Protein AF-A0A970AUJ1-F1 (afdb_monomer)

Structure (mmCIF, N/CA/C/O backbone):
data_AF-A0A970AUJ1-F1
#
_entry.id   AF-A0A970AUJ1-F1
#
loop_
_atom_site.group_PDB
_atom_site.id
_atom_site.type_symbol
_atom_site.label_atom_id
_atom_site.label_alt_id
_atom_site.label_comp_id
_atom_site.label_asym_id
_atom_site.label_entity_id
_atom_site.label_seq_id
_atom_site.pdbx_PDB_ins_code
_atom_site.Cartn_x
_atom_site.Cartn_y
_atom_site.Cartn_z
_atom_site.occupancy
_atom_site.B_iso_or_equiv
_atom_site.auth_seq_id
_atom_site.auth_comp_id
_atom_site.auth_asym_id
_atom_site.auth_atom_id
_atom_site.pdbx_PDB_model_num
ATOM 1 N N . MET A 1 1 ? 14.871 -10.169 14.030 1.00 32.19 1 MET A N 1
ATOM 2 C CA . MET A 1 1 ? 13.824 -9.374 14.707 1.00 32.19 1 MET A CA 1
ATOM 3 C C . MET A 1 1 ? 14.116 -7.904 14.453 1.00 32.19 1 MET A C 1
ATOM 5 O O . MET A 1 1 ? 15.156 -7.434 14.895 1.00 32.19 1 MET A O 1
ATOM 9 N N . LYS A 1 2 ? 13.292 -7.208 13.658 1.00 31.00 2 LYS A N 1
ATOM 10 C CA . LYS A 1 2 ? 13.417 -5.749 13.493 1.00 31.00 2 LYS A CA 1
ATOM 11 C C . LYS A 1 2 ? 12.943 -5.077 14.793 1.00 31.00 2 LYS A C 1
ATOM 13 O O . LYS A 1 2 ? 12.034 -5.615 15.423 1.00 31.00 2 LYS A O 1
ATOM 18 N N . PRO A 1 3 ? 13.568 -3.974 15.229 1.00 31.45 3 PRO A N 1
ATOM 19 C CA . PRO A 1 3 ? 13.229 -3.343 16.497 1.00 31.45 3 PRO A CA 1
ATOM 20 C C . PRO A 1 3 ? 11.775 -2.867 16.465 1.00 31.45 3 PRO A C 1
ATOM 22 O O . PRO A 1 3 ? 11.347 -2.267 15.479 1.00 31.45 3 PRO A O 1
ATOM 25 N N . ASN A 1 4 ? 11.038 -3.140 17.547 1.00 38.81 4 ASN A N 1
ATOM 26 C CA . ASN A 1 4 ? 9.739 -2.536 17.831 1.00 38.81 4 ASN A CA 1
ATOM 27 C C . ASN A 1 4 ? 9.920 -1.014 17.836 1.00 38.81 4 ASN A C 1
ATOM 29 O O . ASN A 1 4 ? 10.291 -0.428 18.853 1.00 38.81 4 ASN A O 1
ATOM 33 N N . GLN A 1 5 ? 9.687 -0.368 16.694 1.00 50.09 5 GLN A N 1
ATOM 34 C CA . GLN A 1 5 ? 9.406 1.056 16.672 1.00 50.09 5 GLN A CA 1
ATOM 35 C C . GLN A 1 5 ? 8.073 1.211 17.390 1.00 50.09 5 GLN A C 1
ATOM 37 O O . GLN A 1 5 ? 7.015 0.975 16.814 1.00 50.09 5 GLN A O 1
ATOM 42 N N . THR A 1 6 ? 8.126 1.536 18.679 1.00 53.75 6 THR A N 1
ATOM 43 C CA . THR A 1 6 ? 6.958 2.003 19.418 1.00 53.75 6 THR A CA 1
ATOM 44 C C . THR A 1 6 ? 6.347 3.134 18.607 1.00 53.75 6 THR A C 1
ATOM 46 O O . THR A 1 6 ? 6.968 4.187 18.450 1.00 53.75 6 THR A O 1
ATOM 49 N N . LEU A 1 7 ? 5.171 2.886 18.028 1.00 62.84 7 LEU A N 1
ATOM 50 C CA . LEU A 1 7 ? 4.409 3.897 17.312 1.00 62.84 7 LEU A CA 1
ATOM 51 C C . LEU A 1 7 ? 4.216 5.079 18.252 1.00 62.84 7 LEU A C 1
ATOM 53 O O . LEU A 1 7 ? 3.501 4.986 19.250 1.00 62.84 7 LEU A O 1
ATOM 57 N N . ASN A 1 8 ? 4.896 6.183 17.957 1.00 68.19 8 ASN A N 1
ATOM 58 C CA . ASN A 1 8 ? 4.792 7.407 18.737 1.00 68.19 8 ASN A CA 1
ATOM 59 C C . ASN A 1 8 ? 3.478 8.101 18.376 1.00 68.19 8 ASN A C 1
ATOM 61 O O . ASN A 1 8 ? 3.450 9.066 17.617 1.00 68.19 8 ASN A O 1
ATOM 65 N N . ILE A 1 9 ? 2.377 7.572 18.905 1.00 72.19 9 ILE A N 1
ATOM 66 C CA . ILE A 1 9 ? 1.041 8.134 18.732 1.00 72.19 9 ILE A CA 1
ATOM 67 C C . ILE A 1 9 ? 0.925 9.360 19.649 1.00 72.19 9 ILE A C 1
ATOM 69 O O . ILE A 1 9 ? 1.069 9.226 20.870 1.00 72.19 9 ILE A O 1
ATOM 73 N N . PRO A 1 10 ? 0.653 10.564 19.112 1.00 78.88 10 PRO A N 1
ATOM 74 C CA . PRO A 1 10 ? 0.449 11.747 19.936 1.00 78.88 10 PRO A CA 1
ATOM 75 C C . PRO A 1 10 ? -0.651 11.531 20.982 1.00 78.88 10 PRO A C 1
ATOM 77 O O . PRO A 1 10 ? -1.703 10.964 20.687 1.00 78.88 10 PRO A O 1
ATOM 80 N N . ARG A 1 11 ? -0.452 12.046 22.205 1.00 79.19 11 ARG A N 1
ATOM 81 C CA . ARG A 1 11 ? -1.403 11.860 23.322 1.00 79.19 11 ARG A CA 1
ATOM 82 C C . ARG A 1 11 ? -2.825 12.314 22.990 1.00 79.19 11 ARG A C 1
ATOM 84 O O . ARG A 1 11 ? -3.782 11.682 23.428 1.00 79.19 11 ARG A O 1
ATOM 91 N N . TRP A 1 12 ? -2.970 13.399 22.227 1.00 85.06 12 TRP A N 1
ATOM 92 C CA . TRP A 1 12 ? -4.282 13.897 21.808 1.00 85.06 12 TRP A CA 1
ATOM 93 C C . TRP A 1 12 ? -4.997 12.896 20.889 1.00 85.06 12 TRP A C 1
ATOM 95 O O . TRP A 1 12 ? -6.194 12.676 21.052 1.00 85.06 12 TRP A O 1
ATOM 105 N N . LEU A 1 13 ? -4.258 12.235 19.993 1.00 79.31 13 LEU A N 1
ATOM 106 C CA . LEU A 1 13 ? -4.792 11.250 19.057 1.00 79.31 13 LEU A CA 1
ATOM 107 C C . LEU A 1 13 ? -5.154 9.954 19.782 1.00 79.31 13 LEU A C 1
ATOM 109 O O . LEU A 1 13 ? -6.234 9.414 19.572 1.00 79.31 13 LEU A O 1
ATOM 113 N N . ALA A 1 14 ? -4.305 9.504 20.709 1.00 80.38 14 ALA A N 1
ATOM 114 C CA . ALA A 1 14 ? -4.623 8.370 21.573 1.00 80.38 14 ALA A CA 1
ATOM 115 C C . ALA A 1 14 ? -5.903 8.624 22.391 1.00 80.38 14 ALA A C 1
ATOM 117 O O . ALA A 1 14 ? -6.769 7.756 22.475 1.00 80.38 14 ALA A O 1
ATOM 118 N N . LYS A 1 15 ? -6.064 9.835 22.948 1.00 82.88 15 LYS A N 1
ATOM 119 C CA . LYS A 1 15 ? -7.271 10.230 23.693 1.00 82.88 15 LYS A CA 1
ATOM 120 C C . LYS A 1 15 ? -8.512 10.291 22.800 1.00 82.88 15 LYS A C 1
ATOM 122 O O . LYS A 1 15 ? -9.583 9.887 23.243 1.00 82.88 15 LYS A O 1
ATOM 127 N N . PHE A 1 16 ? -8.370 10.775 21.567 1.00 84.44 16 PHE A N 1
ATOM 128 C CA . PHE A 1 16 ? -9.439 10.756 20.571 1.00 84.44 16 PHE A CA 1
ATOM 129 C C . PHE A 1 16 ? -9.877 9.320 20.259 1.00 84.44 16 PHE A C 1
ATOM 131 O O . PHE A 1 16 ? -11.041 8.998 20.459 1.00 84.44 16 PHE A O 1
ATOM 138 N N . ILE A 1 17 ? -8.944 8.432 19.895 1.00 81.06 17 ILE A N 1
ATOM 139 C CA . ILE A 1 17 ? -9.246 7.020 19.606 1.00 81.06 17 ILE A CA 1
ATOM 140 C C . ILE A 1 17 ? -9.946 6.369 20.798 1.00 81.06 17 ILE A C 1
ATOM 142 O O . ILE A 1 17 ? -10.991 5.747 20.629 1.00 81.06 17 ILE A O 1
ATOM 146 N N . LEU A 1 18 ? -9.412 6.546 22.011 1.00 81.12 18 LEU A N 1
ATOM 147 C CA . LEU A 1 18 ? -10.033 6.015 23.223 1.00 81.12 18 LEU A CA 1
ATOM 148 C C . LEU A 1 18 ? -11.457 6.535 23.416 1.00 81.12 18 LEU A C 1
ATOM 150 O O . LEU A 1 18 ? -12.304 5.760 23.834 1.00 81.12 18 LEU A O 1
ATOM 154 N N . ASN A 1 19 ? -11.732 7.809 23.118 1.00 83.62 19 ASN A N 1
ATOM 155 C CA . ASN A 1 19 ? -13.070 8.392 23.217 1.00 83.62 19 ASN A CA 1
ATOM 156 C C . ASN A 1 19 ? -14.048 7.827 22.181 1.00 83.62 19 ASN A C 1
ATOM 158 O O . ASN A 1 19 ? -15.162 7.471 22.559 1.00 83.62 19 ASN A O 1
ATOM 162 N N . GLU A 1 20 ? -13.628 7.700 20.924 1.00 82.25 20 GLU A N 1
ATOM 163 C CA . GLU A 1 20 ? -14.476 7.196 19.835 1.00 82.25 20 GLU A CA 1
ATOM 164 C C . GLU A 1 20 ? -14.748 5.690 19.943 1.00 82.25 20 GLU A C 1
ATOM 166 O O . GLU A 1 20 ? -15.740 5.183 19.427 1.00 82.25 20 GLU A O 1
ATOM 171 N N . THR A 1 21 ? -13.876 4.955 20.636 1.00 80.62 21 THR A N 1
ATOM 172 C CA . THR A 1 21 ? -13.931 3.487 20.715 1.00 80.62 21 THR A CA 1
ATOM 173 C C . THR A 1 21 ? -14.338 2.958 22.089 1.00 80.62 21 THR A C 1
ATOM 175 O O . THR A 1 21 ? -14.348 1.744 22.282 1.00 80.62 21 THR A O 1
ATOM 178 N N . LYS A 1 22 ? -14.737 3.831 23.034 1.00 75.62 22 LYS A N 1
ATOM 179 C CA . LYS A 1 22 ? -15.046 3.463 24.436 1.00 75.62 22 LYS A CA 1
ATOM 180 C C . LYS A 1 22 ? -15.970 2.257 24.587 1.00 75.62 22 LYS A C 1
ATOM 182 O O . LYS A 1 22 ? -15.816 1.495 25.533 1.00 75.62 22 LYS A O 1
ATOM 187 N N . SER A 1 23 ? -16.946 2.107 23.697 1.00 76.69 23 SER A N 1
ATOM 188 C CA . SER A 1 23 ? -17.944 1.036 23.753 1.00 76.69 23 SER A CA 1
ATOM 189 C C . SER A 1 23 ? -17.576 -0.203 22.932 1.00 76.69 23 SER A C 1
ATOM 191 O O . SER A 1 23 ? -18.291 -1.199 23.001 1.00 76.69 23 SER A O 1
ATOM 193 N N . GLN A 1 24 ? -16.494 -0.165 22.144 1.00 79.06 24 GLN A N 1
ATOM 194 C CA . GLN A 1 24 ? -16.146 -1.208 21.175 1.00 79.06 24 GLN A CA 1
ATOM 195 C C . GLN A 1 24 ? -14.622 -1.440 21.128 1.00 79.06 24 GLN A C 1
ATOM 197 O O . GLN A 1 24 ? -13.929 -0.842 20.301 1.00 79.06 24 GLN A O 1
ATOM 202 N N . PRO A 1 25 ? -14.085 -2.353 21.962 1.00 73.94 25 PRO A N 1
ATOM 203 C CA . PRO A 1 25 ? -12.650 -2.661 22.021 1.00 73.94 25 PRO A CA 1
ATOM 204 C C . PRO A 1 25 ? -12.048 -3.085 20.672 1.00 73.94 25 PRO A C 1
ATOM 206 O O . PRO A 1 25 ? -10.906 -2.749 20.361 1.00 73.94 25 PRO A O 1
ATOM 209 N N . ASN A 1 26 ? -12.835 -3.763 19.830 1.00 77.19 26 ASN A N 1
ATOM 210 C CA . ASN A 1 26 ? -12.420 -4.153 18.480 1.00 77.19 26 ASN A CA 1
ATOM 211 C C . ASN A 1 26 ? -12.143 -2.933 17.585 1.00 77.19 26 ASN A C 1
ATOM 213 O O . ASN A 1 26 ? -11.208 -2.952 16.787 1.00 77.19 26 ASN A O 1
ATOM 217 N N . ASN A 1 27 ? -12.888 -1.837 17.756 1.00 78.19 27 ASN A N 1
ATOM 218 C CA . ASN A 1 27 ? -12.662 -0.620 16.976 1.00 78.19 27 ASN A CA 1
ATOM 219 C C . ASN A 1 27 ? -11.342 0.038 17.371 1.00 78.19 27 ASN A C 1
ATOM 221 O O . ASN A 1 27 ? -10.625 0.528 16.504 1.00 78.19 27 ASN A O 1
ATOM 225 N N . GLN A 1 28 ? -10.978 -0.001 18.657 1.00 78.00 28 GLN A N 1
ATOM 226 C CA . GLN A 1 28 ? -9.687 0.507 19.120 1.00 78.00 28 GLN A CA 1
ATOM 227 C C . GLN A 1 28 ? -8.527 -0.220 18.430 1.00 78.00 28 GLN A C 1
ATOM 229 O O . GLN A 1 28 ? -7.586 0.425 17.969 1.00 78.00 28 GLN A O 1
ATOM 234 N N . GLN A 1 29 ? -8.610 -1.549 18.318 1.00 78.38 29 GLN A N 1
ATOM 235 C CA . GLN A 1 29 ? -7.594 -2.350 17.632 1.00 78.38 29 GLN A CA 1
ATOM 236 C C . GLN A 1 29 ? -7.484 -1.982 16.150 1.00 78.38 29 GLN A C 1
ATOM 238 O O . GLN A 1 29 ? -6.375 -1.812 15.652 1.00 78.38 29 GLN A O 1
ATOM 243 N N . ILE A 1 30 ? -8.613 -1.783 15.462 1.00 76.81 30 ILE A N 1
ATOM 244 C CA . ILE A 1 30 ? -8.628 -1.362 14.052 1.00 76.81 30 ILE A CA 1
ATOM 245 C C . ILE A 1 30 ? -7.994 0.026 13.886 1.00 76.81 30 ILE A C 1
ATOM 247 O O . ILE A 1 30 ? -7.147 0.210 13.014 1.00 76.81 30 ILE A O 1
ATOM 251 N N . PHE A 1 31 ? -8.349 0.996 14.736 1.00 78.94 31 PHE A N 1
ATOM 252 C CA . PHE A 1 31 ? -7.772 2.343 14.681 1.00 78.94 31 PHE A CA 1
ATOM 253 C C . PHE A 1 31 ? -6.259 2.337 14.896 1.00 78.94 31 PHE A C 1
ATOM 255 O O . PHE A 1 31 ? -5.535 3.020 14.175 1.00 78.94 31 PHE A O 1
ATOM 262 N N . LEU A 1 32 ? -5.772 1.560 15.863 1.00 79.38 32 LEU A N 1
ATOM 263 C CA . LEU A 1 32 ? -4.336 1.431 16.104 1.00 79.38 32 LEU A CA 1
ATOM 264 C C . LEU A 1 32 ? -3.635 0.726 14.937 1.00 79.38 32 LEU A C 1
ATOM 266 O O . LEU A 1 32 ? -2.595 1.204 14.494 1.00 79.38 32 LEU A O 1
ATOM 270 N N . ALA A 1 33 ? -4.240 -0.328 14.382 1.00 80.19 33 ALA A N 1
ATOM 271 C CA . ALA A 1 33 ? -3.709 -1.041 13.222 1.00 80.19 33 ALA A CA 1
ATOM 272 C C . ALA A 1 33 ? -3.594 -0.145 11.975 1.00 80.19 33 ALA A C 1
ATOM 274 O O . ALA A 1 33 ? -2.652 -0.295 11.201 1.00 80.19 33 ALA A O 1
ATOM 275 N N . ILE A 1 34 ? -4.517 0.810 11.786 1.00 79.88 34 ILE A N 1
ATOM 276 C CA . ILE A 1 34 ? -4.456 1.806 10.700 1.00 79.88 34 ILE A CA 1
ATOM 277 C C . ILE A 1 34 ? -3.214 2.701 10.820 1.00 79.88 34 ILE A C 1
ATOM 279 O O . ILE A 1 34 ? -2.635 3.091 9.806 1.00 79.88 34 ILE A O 1
ATOM 283 N N . LEU A 1 35 ? -2.795 3.028 12.044 1.00 81.62 35 LEU A N 1
ATOM 284 C CA . LEU A 1 35 ? -1.659 3.917 12.278 1.00 81.62 35 LEU A CA 1
ATOM 285 C C . LEU A 1 35 ? -0.305 3.244 12.043 1.00 81.62 35 LEU A C 1
ATOM 287 O O . LEU A 1 35 ? 0.698 3.951 11.995 1.00 81.62 35 LEU A O 1
ATOM 291 N N . GLU A 1 36 ? -0.255 1.920 11.881 1.00 87.38 36 GLU A N 1
ATOM 292 C CA . GLU A 1 36 ? 0.982 1.193 11.604 1.00 87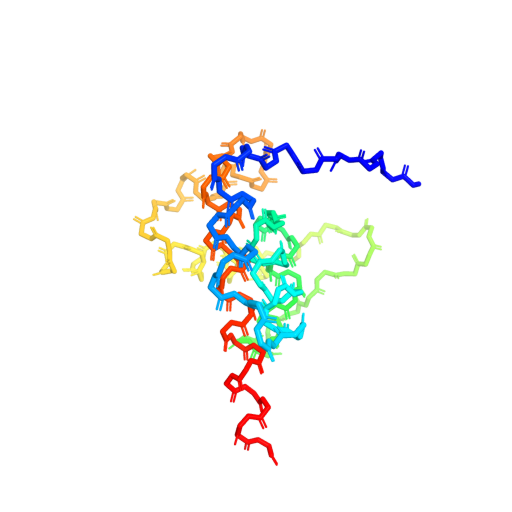.38 36 GLU A CA 1
ATOM 293 C C . GLU A 1 36 ? 1.354 1.315 10.122 1.00 87.38 36 GLU A C 1
ATOM 295 O O . GLU A 1 36 ? 0.739 0.645 9.287 1.00 87.38 36 GLU A O 1
ATOM 300 N N . PRO A 1 37 ? 2.360 2.119 9.733 1.00 89.62 37 PRO A N 1
ATOM 301 C CA . PRO A 1 37 ? 2.656 2.326 8.324 1.00 89.62 37 PRO A CA 1
ATOM 302 C C . PRO A 1 37 ? 3.073 1.014 7.662 1.00 89.62 37 PRO A C 1
ATOM 304 O O . PRO A 1 37 ? 3.816 0.224 8.240 1.00 89.62 37 PRO A O 1
ATOM 307 N N . MET A 1 38 ? 2.619 0.802 6.4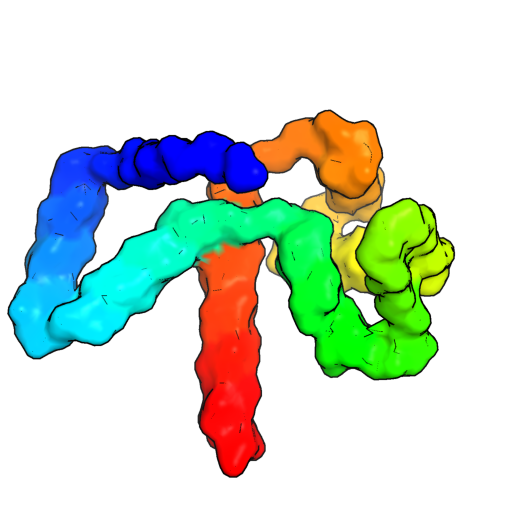33 1.00 93.69 38 MET A N 1
ATOM 308 C CA . MET A 1 38 ? 3.047 -0.312 5.592 1.00 93.69 38 MET A CA 1
ATOM 309 C C . MET A 1 38 ? 3.971 0.216 4.496 1.00 93.69 38 MET A C 1
ATOM 311 O O . MET A 1 38 ? 3.663 1.228 3.865 1.00 93.69 38 MET A O 1
ATOM 315 N N . SER A 1 39 ? 5.109 -0.436 4.263 1.00 94.00 39 SER A N 1
ATOM 316 C CA . SER A 1 39 ? 5.989 -0.035 3.160 1.00 94.00 39 SER A CA 1
ATOM 317 C C . SER A 1 39 ? 5.379 -0.374 1.789 1.00 94.00 39 SER A C 1
ATOM 319 O O . SER A 1 39 ? 4.594 -1.322 1.683 1.00 94.00 39 SER A O 1
ATOM 321 N N . PRO A 1 40 ? 5.757 0.345 0.714 1.00 95.25 40 PRO A N 1
ATOM 322 C CA . PRO A 1 40 ? 5.367 -0.001 -0.654 1.00 95.25 40 PRO A CA 1
ATOM 323 C C . PRO A 1 40 ? 5.675 -1.455 -1.026 1.00 95.25 40 PRO A C 1
ATOM 325 O O . PRO A 1 40 ? 4.845 -2.119 -1.645 1.00 95.25 40 PRO A O 1
ATOM 328 N N . GLU A 1 41 ? 6.836 -1.969 -0.609 1.00 92.75 41 GLU A N 1
ATOM 329 C CA . GLU A 1 41 ? 7.259 -3.346 -0.882 1.00 92.75 41 GLU A CA 1
ATOM 330 C C . GLU A 1 41 ? 6.365 -4.371 -0.170 1.00 92.75 41 GLU A C 1
ATOM 332 O O . GLU A 1 41 ? 5.886 -5.315 -0.801 1.00 92.75 41 GLU A O 1
ATOM 337 N N . GLU A 1 42 ? 6.097 -4.173 1.125 1.00 93.25 42 GLU A N 1
ATOM 338 C CA . GLU A 1 42 ? 5.208 -5.046 1.903 1.00 93.25 42 GLU A CA 1
ATOM 339 C C . GLU A 1 42 ? 3.792 -5.050 1.329 1.00 93.25 42 GLU A C 1
ATOM 341 O O . GLU A 1 42 ? 3.193 -6.115 1.176 1.00 93.25 42 GLU A O 1
ATOM 346 N N . TRP A 1 43 ? 3.276 -3.874 0.960 1.00 95.94 43 TRP A N 1
ATOM 347 C CA . TRP A 1 43 ? 1.953 -3.754 0.359 1.00 95.94 43 TRP A CA 1
ATOM 348 C C . TRP A 1 43 ? 1.884 -4.504 -0.974 1.00 95.94 43 TRP A C 1
ATOM 350 O O . TRP A 1 43 ? 0.973 -5.308 -1.187 1.00 95.94 43 TRP A O 1
ATOM 360 N N . CYS A 1 44 ? 2.871 -4.298 -1.854 1.00 95.38 44 CYS A N 1
ATOM 361 C CA . CYS A 1 44 ? 2.904 -4.958 -3.157 1.00 95.38 44 CYS A CA 1
ATOM 362 C C . CYS A 1 44 ? 3.002 -6.479 -3.020 1.00 95.38 44 CYS A C 1
ATOM 364 O O . C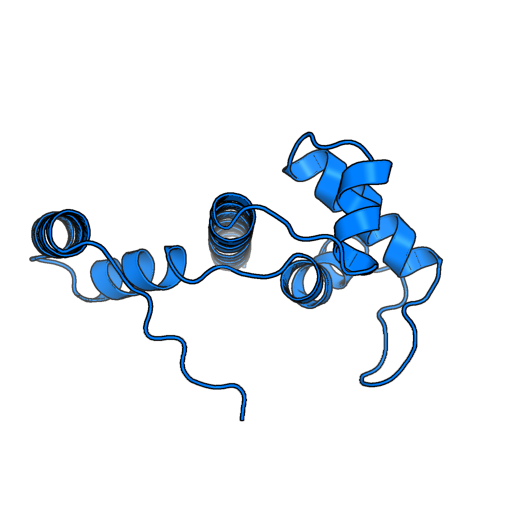YS A 1 44 ? 2.274 -7.187 -3.712 1.00 95.38 44 CYS A O 1
ATOM 366 N N . ARG A 1 45 ? 3.822 -6.979 -2.083 1.00 93.50 45 ARG A N 1
ATOM 367 C CA . ARG A 1 45 ? 3.988 -8.423 -1.835 1.00 93.50 45 ARG A CA 1
ATOM 368 C C . ARG A 1 45 ? 2.668 -9.117 -1.508 1.00 93.50 45 ARG A C 1
ATOM 370 O O . ARG A 1 45 ? 2.481 -10.269 -1.884 1.00 93.50 45 ARG A O 1
ATOM 377 N N . ILE A 1 46 ? 1.755 -8.423 -0.833 1.00 94.12 46 ILE A N 1
ATOM 378 C CA . ILE A 1 46 ? 0.439 -8.961 -0.478 1.00 94.12 46 ILE A CA 1
ATOM 379 C C . ILE A 1 46 ? -0.538 -8.850 -1.653 1.00 94.12 46 ILE A C 1
ATOM 381 O O . ILE A 1 46 ? -1.276 -9.792 -1.935 1.00 94.12 46 ILE A O 1
ATOM 385 N N . TRP A 1 47 ? -0.584 -7.692 -2.314 1.00 95.56 47 TRP A N 1
ATOM 386 C CA . TRP A 1 47 ? -1.713 -7.348 -3.179 1.00 95.56 47 TRP A CA 1
ATOM 387 C C . TRP A 1 47 ? -1.464 -7.516 -4.670 1.00 95.56 47 TRP A C 1
ATOM 389 O O . TRP A 1 47 ? -2.419 -7.782 -5.395 1.00 95.56 47 TRP A O 1
ATOM 399 N N . ILE A 1 48 ? -0.225 -7.414 -5.151 1.00 96.06 48 ILE A N 1
ATOM 400 C CA . ILE A 1 48 ? 0.062 -7.591 -6.581 1.00 96.06 48 ILE A CA 1
ATOM 401 C C . ILE A 1 48 ? -0.330 -8.986 -7.080 1.00 96.06 48 ILE A C 1
ATOM 403 O O . ILE A 1 48 ? -1.023 -9.027 -8.092 1.00 96.06 48 ILE A O 1
ATOM 407 N N . PRO A 1 49 ? -0.053 -10.096 -6.365 1.00 93.94 49 PRO A N 1
ATOM 408 C CA . PRO A 1 49 ? -0.516 -11.422 -6.791 1.00 93.94 49 PRO A CA 1
ATOM 409 C C . PRO A 1 49 ? -2.046 -11.568 -6.814 1.00 93.94 49 PRO A C 1
ATOM 411 O O . PRO A 1 49 ? -2.583 -12.429 -7.500 1.00 93.94 49 PRO A O 1
ATOM 414 N N . VAL A 1 50 ? -2.766 -10.740 -6.048 1.00 93.38 50 VAL A N 1
ATOM 415 C CA . VAL A 1 50 ? -4.237 -10.750 -5.997 1.00 93.38 50 VAL A CA 1
ATOM 416 C C . VAL A 1 50 ? -4.835 -9.910 -7.128 1.00 93.38 50 VAL A C 1
ATOM 418 O O . VAL A 1 50 ? -5.867 -10.275 -7.682 1.00 93.38 50 VAL A O 1
ATOM 421 N N . ILE A 1 51 ? -4.215 -8.773 -7.451 1.00 93.62 51 ILE A N 1
ATOM 422 C CA . ILE A 1 51 ? -4.690 -7.836 -8.481 1.00 93.62 51 ILE A CA 1
ATOM 423 C C . ILE A 1 51 ? -4.281 -8.308 -9.883 1.00 93.62 51 ILE A 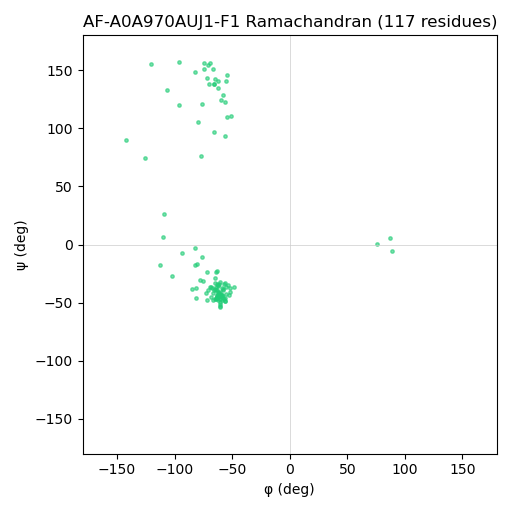C 1
ATOM 425 O O . ILE A 1 51 ? -5.054 -8.159 -10.825 1.00 93.62 51 ILE A O 1
ATOM 429 N N . HIS A 1 52 ? -3.078 -8.871 -10.009 1.00 94.50 52 HIS A N 1
ATOM 430 C CA . HIS A 1 52 ? -2.464 -9.317 -11.259 1.00 94.50 52 HIS A CA 1
ATOM 431 C C . HIS A 1 52 ? -2.049 -10.794 -11.127 1.00 94.50 52 HIS A C 1
ATOM 433 O O . HIS A 1 52 ? -0.863 -11.076 -10.960 1.00 94.50 52 HIS A O 1
ATOM 439 N N . PRO A 1 53 ? -3.002 -1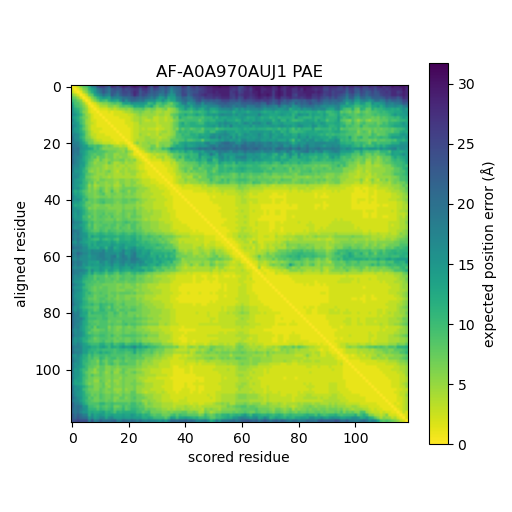1.745 -11.160 1.00 92.19 53 PRO A N 1
ATOM 440 C CA . PRO A 1 53 ? -2.723 -13.161 -10.893 1.00 92.19 53 PRO A CA 1
ATOM 441 C C . PRO A 1 53 ? -1.783 -13.810 -11.919 1.00 92.19 53 PRO A C 1
ATOM 443 O O . PRO A 1 53 ? -1.100 -14.775 -11.591 1.00 92.19 53 PRO A O 1
ATOM 446 N N . ASP A 1 54 ? -1.707 -13.260 -13.133 1.00 92.88 54 ASP A N 1
ATOM 447 C CA . ASP A 1 54 ? -0.833 -13.753 -14.206 1.00 92.88 54 ASP A CA 1
ATOM 448 C C . ASP A 1 54 ? 0.617 -13.244 -14.091 1.00 92.88 54 ASP A C 1
ATOM 450 O O . ASP A 1 54 ? 1.475 -13.591 -14.904 1.00 92.88 54 ASP A O 1
ATOM 454 N N . VAL A 1 55 ? 0.906 -12.383 -13.109 1.00 92.38 55 VAL A N 1
ATOM 455 C CA . VAL A 1 55 ? 2.242 -11.826 -12.886 1.00 92.38 55 VAL A CA 1
ATOM 456 C C . VAL A 1 55 ? 2.969 -12.642 -11.823 1.00 92.38 55 VAL A C 1
ATOM 458 O O . VAL A 1 55 ? 2.544 -12.713 -10.672 1.00 92.38 55 VAL A O 1
ATOM 461 N N . GLU A 1 56 ? 4.111 -13.213 -12.203 1.00 90.88 56 GLU A N 1
ATOM 462 C CA . GLU A 1 56 ? 4.963 -14.004 -11.314 1.00 90.88 56 GLU A CA 1
ATOM 463 C C . GLU A 1 56 ? 5.444 -13.184 -10.106 1.00 90.88 56 GLU A C 1
ATOM 465 O O . GLU A 1 56 ? 6.051 -12.123 -10.259 1.00 90.88 56 GLU A O 1
ATOM 470 N N . ALA A 1 57 ? 5.180 -13.675 -8.895 1.00 88.81 57 ALA A N 1
ATOM 471 C CA . ALA A 1 57 ? 5.605 -13.037 -7.654 1.00 88.81 57 ALA A CA 1
ATOM 472 C C . ALA A 1 57 ? 7.063 -13.393 -7.304 1.00 88.81 57 ALA A C 1
ATOM 474 O O . ALA A 1 57 ? 7.500 -14.508 -7.577 1.00 88.81 57 ALA A O 1
ATOM 475 N N . PRO A 1 58 ? 7.821 -12.491 -6.652 1.00 87.94 58 PRO A N 1
ATOM 476 C CA . PRO A 1 58 ? 9.175 -12.797 -6.206 1.00 87.94 58 PRO A CA 1
ATOM 477 C C . PRO A 1 58 ? 9.200 -13.878 -5.125 1.00 87.94 58 PRO A C 1
ATOM 479 O O . PRO A 1 58 ? 8.447 -13.801 -4.147 1.00 87.94 58 PRO A O 1
ATOM 482 N N . TYR A 1 59 ? 10.154 -14.803 -5.229 1.00 83.88 59 TYR A N 1
ATOM 483 C CA . TYR A 1 59 ? 10.494 -15.701 -4.131 1.00 83.88 59 TYR A CA 1
ATOM 484 C C . TYR A 1 59 ? 11.293 -14.975 -3.034 1.00 83.88 59 TYR A C 1
ATOM 486 O O . TYR A 1 59 ? 12.013 -14.006 -3.308 1.00 83.88 59 TYR A O 1
ATOM 494 N N . PRO A 1 60 ? 11.186 -15.408 -1.763 1.00 81.25 60 PRO A N 1
ATOM 495 C CA . PRO A 1 60 ? 11.964 -14.825 -0.677 1.00 81.25 60 PRO A CA 1
ATOM 496 C C . PRO A 1 60 ? 13.472 -14.891 -0.953 1.00 81.25 60 PRO A C 1
ATOM 498 O O . PRO A 1 60 ? 14.030 -15.968 -1.124 1.00 81.25 60 PRO A O 1
ATOM 501 N N . GLY A 1 61 ? 14.134 -13.733 -0.952 1.00 78.69 61 GLY A N 1
ATOM 502 C CA . GLY A 1 61 ? 15.576 -13.624 -1.203 1.00 78.69 61 GLY A CA 1
ATOM 503 C C . GLY A 1 61 ? 15.962 -13.452 -2.675 1.00 78.69 61 GLY A C 1
ATOM 504 O O . GLY A 1 61 ? 17.130 -13.191 -2.954 1.00 78.69 61 GLY A O 1
ATOM 505 N N . GLU A 1 62 ? 15.006 -13.525 -3.602 1.00 82.06 62 GLU A N 1
ATOM 506 C CA . GLU A 1 62 ? 15.255 -13.316 -5.026 1.00 82.06 62 GLU A CA 1
ATOM 507 C C . GLU A 1 62 ? 14.942 -11.887 -5.476 1.00 82.06 62 GLU A C 1
ATOM 509 O O . GLU A 1 62 ? 14.162 -11.145 -4.869 1.00 82.06 62 GLU A O 1
ATOM 514 N N . ARG A 1 63 ? 15.567 -11.492 -6.590 1.00 81.56 63 ARG A N 1
ATOM 515 C CA . ARG A 1 63 ? 15.255 -10.226 -7.249 1.00 81.56 63 ARG A CA 1
ATOM 516 C C . ARG A 1 63 ? 13.831 -10.284 -7.796 1.00 81.56 63 ARG A C 1
ATOM 518 O O . ARG A 1 63 ? 13.433 -11.269 -8.404 1.00 81.56 63 ARG A O 1
ATOM 525 N N . SER A 1 64 ? 13.088 -9.190 -7.644 1.00 85.19 64 SER A N 1
ATOM 526 C CA . SER A 1 64 ? 11.749 -9.084 -8.222 1.00 85.19 64 SER A CA 1
ATOM 527 C C . SER A 1 64 ? 11.755 -9.267 -9.743 1.00 85.19 64 SER A C 1
ATOM 529 O O . SER A 1 64 ? 12.511 -8.553 -10.414 1.00 85.19 64 SER A O 1
ATOM 531 N N . PRO A 1 65 ? 10.901 -10.155 -10.295 1.00 89.12 65 PRO A N 1
ATOM 532 C CA . PRO A 1 65 ? 10.719 -10.276 -11.736 1.00 89.12 65 PRO A CA 1
ATOM 533 C C . PRO A 1 65 ? 10.355 -8.927 -12.362 1.00 89.12 65 PRO A C 1
ATOM 535 O O . PRO A 1 65 ? 9.634 -8.122 -11.765 1.00 89.12 65 PRO A O 1
ATOM 538 N N . THR A 1 66 ? 10.816 -8.667 -13.588 1.00 87.12 66 THR A N 1
ATOM 539 C CA . THR A 1 66 ? 10.547 -7.388 -14.271 1.00 87.12 66 THR A CA 1
ATOM 540 C C . THR A 1 66 ? 9.046 -7.128 -14.422 1.00 87.12 66 THR A C 1
ATOM 542 O O . THR A 1 66 ? 8.597 -6.000 -14.217 1.00 87.12 66 THR A O 1
ATOM 545 N N . GLY A 1 67 ? 8.260 -8.172 -14.711 1.00 92.69 67 GLY A N 1
ATOM 546 C CA . GLY A 1 67 ? 6.797 -8.084 -14.776 1.00 92.69 67 GLY A CA 1
ATOM 547 C C . GLY A 1 67 ? 6.174 -7.658 -13.444 1.00 92.69 67 GLY A C 1
ATOM 548 O O . GLY A 1 67 ? 5.350 -6.745 -13.415 1.00 92.69 67 GLY A O 1
ATOM 549 N N . TYR A 1 68 ? 6.638 -8.240 -12.337 1.00 95.25 68 TYR A N 1
ATOM 550 C CA . TYR A 1 68 ? 6.189 -7.898 -10.988 1.00 95.25 68 TYR A CA 1
ATOM 551 C C . TYR A 1 68 ? 6.505 -6.457 -10.606 1.00 95.25 68 TYR A C 1
ATOM 553 O O . TYR A 1 68 ? 5.646 -5.747 -10.080 1.00 95.25 68 TYR A O 1
ATOM 561 N N . MET A 1 69 ? 7.730 -6.007 -10.887 1.00 95.19 69 MET A N 1
ATOM 562 C CA . MET A 1 69 ? 8.138 -4.639 -10.578 1.00 95.19 69 MET A CA 1
ATOM 563 C C . MET A 1 69 ? 7.304 -3.630 -11.374 1.00 95.19 69 MET A C 1
ATOM 565 O O . MET A 1 69 ? 6.786 -2.670 -10.807 1.00 95.19 69 MET A O 1
ATOM 569 N N . LYS A 1 70 ? 7.080 -3.891 -12.668 1.00 96.19 70 LYS A N 1
ATOM 570 C CA . LYS A 1 70 ? 6.219 -3.051 -13.507 1.00 96.19 70 LYS A CA 1
ATOM 571 C C . LYS A 1 70 ? 4.783 -3.000 -12.977 1.00 96.19 70 LYS A C 1
ATOM 573 O O . LYS A 1 70 ? 4.228 -1.913 -12.834 1.00 96.19 70 LYS A O 1
ATOM 578 N N . ALA A 1 71 ? 4.198 -4.150 -12.634 1.00 97.25 71 ALA A N 1
ATOM 579 C CA . ALA A 1 71 ? 2.855 -4.220 -12.057 1.00 97.25 71 ALA A CA 1
ATOM 580 C C . ALA A 1 71 ? 2.763 -3.463 -10.721 1.00 97.25 71 ALA A C 1
ATOM 582 O O . ALA A 1 71 ? 1.795 -2.733 -10.491 1.00 97.25 71 ALA A O 1
ATOM 583 N N . SER A 1 72 ? 3.790 -3.580 -9.875 1.00 97.00 72 SER A N 1
ATOM 584 C CA . SER A 1 72 ? 3.908 -2.861 -8.601 1.00 97.00 72 SER A CA 1
ATOM 585 C C . SER A 1 72 ? 3.917 -1.347 -8.810 1.00 97.00 72 SER A C 1
ATOM 587 O O . SER A 1 72 ? 3.080 -0.644 -8.242 1.00 97.00 72 SER A O 1
ATOM 589 N N . ILE A 1 73 ? 4.801 -0.848 -9.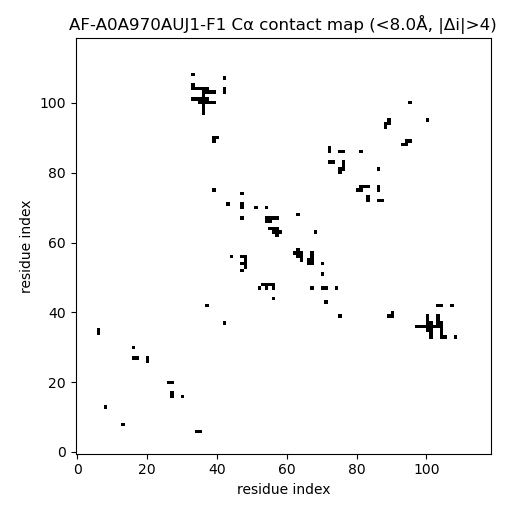682 1.00 97.44 73 ILE A N 1
ATOM 590 C CA . ILE A 1 73 ? 4.935 0.584 -9.979 1.00 97.44 73 ILE A CA 1
ATOM 591 C C . ILE A 1 73 ? 3.627 1.140 -10.547 1.00 97.44 73 ILE A C 1
ATOM 593 O O . ILE A 1 73 ? 3.098 2.114 -10.013 1.00 97.44 73 ILE A O 1
ATOM 597 N N . MET A 1 74 ? 3.055 0.497 -11.571 1.00 97.75 74 MET A N 1
ATOM 598 C CA . MET A 1 74 ? 1.812 0.960 -12.199 1.00 97.75 74 MET A CA 1
ATOM 599 C C . MET A 1 74 ? 0.641 0.995 -11.208 1.00 97.75 74 MET A C 1
ATOM 601 O O . MET A 1 74 ? -0.132 1.956 -11.181 1.00 97.75 74 MET A O 1
ATOM 605 N N . THR A 1 75 ? 0.518 -0.034 -10.364 1.00 97.50 75 THR A N 1
ATOM 606 C CA . THR A 1 75 ? -0.549 -0.115 -9.357 1.00 97.50 75 THR A CA 1
ATOM 607 C C . THR A 1 75 ? -0.403 0.991 -8.316 1.00 97.50 75 THR A C 1
ATOM 609 O O . THR A 1 75 ? -1.373 1.687 -8.022 1.00 97.50 75 THR A O 1
ATOM 612 N N . LEU A 1 76 ? 0.806 1.207 -7.794 1.00 97.25 76 LEU A N 1
ATOM 613 C CA . LEU A 1 76 ? 1.052 2.255 -6.806 1.00 97.25 76 LEU A CA 1
ATOM 614 C C . LEU A 1 76 ? 0.890 3.662 -7.388 1.00 97.25 76 LEU A C 1
ATOM 616 O O . LEU A 1 76 ? 0.317 4.512 -6.710 1.00 97.25 76 LEU A O 1
ATOM 620 N N . CYS A 1 77 ? 1.301 3.913 -8.636 1.00 97.44 77 CYS A N 1
ATOM 621 C CA . CYS A 1 77 ? 1.032 5.190 -9.309 1.00 97.44 77 CYS A CA 1
ATOM 622 C C . CYS A 1 77 ? -0.472 5.472 -9.345 1.00 97.44 77 CYS A C 1
ATOM 624 O O . CYS A 1 77 ? -0.919 6.546 -8.947 1.00 97.44 77 CYS A O 1
ATOM 626 N N . LYS A 1 78 ? -1.275 4.473 -9.734 1.00 96.44 78 LYS A N 1
ATOM 627 C CA . LYS A 1 78 ? -2.736 4.601 -9.792 1.00 96.44 78 LYS A CA 1
ATOM 628 C C . LYS A 1 78 ? -3.371 4.832 -8.417 1.00 96.44 78 LYS A C 1
ATOM 630 O O . LYS A 1 78 ? -4.320 5.602 -8.316 1.00 96.44 78 LYS A O 1
ATOM 635 N N . LEU A 1 79 ? -2.877 4.167 -7.373 1.00 93.81 79 LEU A N 1
ATOM 636 C CA . LEU A 1 79 ? -3.427 4.284 -6.017 1.00 93.81 79 LEU A CA 1
ATOM 637 C C . LEU A 1 79 ? -3.058 5.596 -5.324 1.00 93.81 79 LEU A C 1
ATOM 639 O O . LEU A 1 79 ? -3.811 6.072 -4.479 1.00 93.81 79 LEU A O 1
ATOM 643 N N . THR A 1 80 ? -1.889 6.147 -5.639 1.00 93.19 80 THR A N 1
ATOM 644 C CA . THR A 1 80 ? -1.295 7.246 -4.866 1.00 93.19 80 THR A CA 1
ATOM 645 C C . THR A 1 80 ? -1.236 8.567 -5.630 1.00 93.19 80 THR A C 1
ATOM 647 O O . THR A 1 80 ? -1.071 9.612 -5.011 1.00 93.19 80 THR A O 1
ATOM 650 N N . GLY A 1 81 ? -1.363 8.537 -6.961 1.00 94.06 81 GLY A N 1
ATOM 651 C CA . GLY A 1 81 ? -1.247 9.709 -7.830 1.00 94.06 81 GLY A CA 1
ATOM 652 C C . GLY A 1 81 ? 0.189 10.199 -8.057 1.00 94.06 81 GLY A C 1
ATOM 653 O O . GLY A 1 81 ? 0.379 11.183 -8.769 1.00 94.06 81 GLY A O 1
ATOM 654 N N . TYR A 1 82 ? 1.201 9.544 -7.478 1.00 95.88 82 TYR A N 1
ATOM 655 C CA . TYR A 1 82 ? 2.608 9.876 -7.723 1.00 95.88 82 TYR A CA 1
ATOM 656 C C . TYR A 1 82 ? 3.077 9.398 -9.106 1.00 95.88 82 TYR A C 1
ATOM 658 O O . TYR A 1 82 ? 2.523 8.458 -9.677 1.00 95.88 82 TYR A O 1
ATOM 666 N N . SER A 1 83 ? 4.123 10.040 -9.637 1.00 97.25 83 SER A N 1
ATOM 667 C CA . SER A 1 83 ? 4.737 9.654 -10.911 1.00 97.25 83 SER A CA 1
ATOM 668 C C . SER A 1 83 ? 5.480 8.322 -10.809 1.00 97.25 83 SER A C 1
ATOM 670 O O . SER A 1 83 ? 5.992 7.964 -9.745 1.00 97.25 83 SER A O 1
ATOM 672 N N . GLU A 1 84 ? 5.640 7.640 -11.947 1.00 97.12 84 GLU A N 1
ATOM 673 C CA . GLU A 1 84 ? 6.420 6.398 -12.039 1.00 97.12 84 GLU A CA 1
ATOM 674 C C . GLU A 1 84 ? 7.829 6.567 -11.465 1.00 97.12 84 GLU A C 1
ATOM 676 O O . GLU A 1 84 ? 8.257 5.753 -10.658 1.00 97.12 84 GLU A O 1
ATOM 681 N N . SER A 1 85 ? 8.503 7.679 -11.773 1.00 95.81 85 SER A N 1
ATOM 682 C CA . SER A 1 85 ? 9.849 7.981 -11.268 1.00 95.81 85 SER A CA 1
ATOM 683 C C . SER A 1 85 ? 9.927 8.132 -9.743 1.00 95.81 85 SER A C 1
ATOM 685 O O . SER A 1 85 ? 10.937 7.780 -9.126 1.00 95.81 85 SER A O 1
ATOM 687 N N . THR A 1 86 ? 8.879 8.672 -9.114 1.00 96.06 86 THR A N 1
ATOM 688 C CA . THR A 1 86 ? 8.796 8.788 -7.656 1.00 96.06 86 THR A CA 1
ATOM 689 C C . THR A 1 86 ? 8.570 7.418 -7.035 1.00 96.06 86 THR A C 1
ATOM 691 O O . THR A 1 86 ? 9.288 7.051 -6.106 1.00 96.06 86 THR A O 1
ATOM 694 N N . VAL A 1 87 ? 7.612 6.662 -7.573 1.00 96.62 87 VAL A N 1
ATOM 695 C CA . VAL A 1 87 ? 7.239 5.333 -7.081 1.00 96.62 87 VAL A CA 1
ATOM 696 C C . VAL A 1 87 ? 8.390 4.343 -7.233 1.00 96.62 87 VAL A C 1
ATOM 698 O O . VAL A 1 87 ? 8.733 3.650 -6.281 1.00 96.62 87 VAL A O 1
ATOM 701 N N . GLU A 1 88 ? 9.032 4.318 -8.399 1.00 95.50 88 GLU A N 1
ATOM 702 C CA . GLU A 1 88 ? 10.223 3.516 -8.675 1.00 95.50 88 GLU A CA 1
ATOM 703 C C . GLU A 1 88 ? 11.331 3.821 -7.658 1.00 95.50 88 GLU A C 1
ATOM 705 O O . GLU A 1 88 ? 11.939 2.915 -7.088 1.00 95.50 88 GLU A O 1
ATOM 710 N N . GLY A 1 89 ? 11.524 5.103 -7.338 1.00 94.94 89 GLY A N 1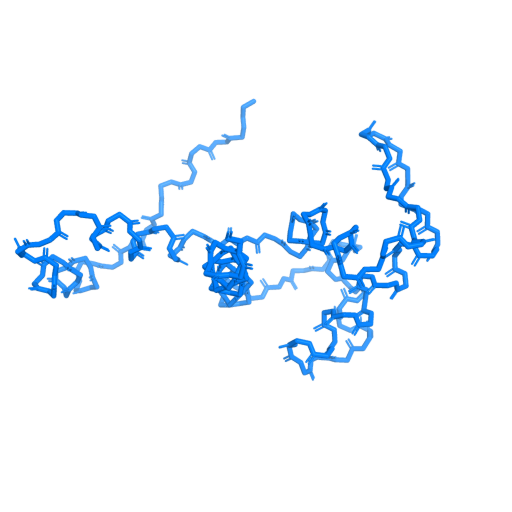
ATOM 711 C CA . GLY A 1 89 ? 12.455 5.547 -6.309 1.00 94.94 89 GLY A CA 1
ATOM 712 C C . GLY A 1 89 ? 12.278 4.849 -4.958 1.00 94.94 89 GLY A C 1
ATOM 713 O O . GLY A 1 89 ? 13.280 4.543 -4.311 1.00 94.94 89 GLY A O 1
ATOM 714 N N . TRP A 1 90 ? 11.042 4.559 -4.541 1.00 94.69 90 TRP A N 1
ATOM 715 C CA . TRP A 1 90 ? 10.764 3.895 -3.262 1.00 94.69 90 TRP A CA 1
ATOM 716 C C . TRP A 1 90 ? 11.302 2.460 -3.201 1.00 94.69 90 TRP A C 1
ATOM 718 O O . TRP A 1 90 ? 11.665 1.996 -2.123 1.00 94.69 90 TRP A O 1
ATOM 728 N N . PHE A 1 91 ? 11.404 1.773 -4.342 1.00 91.25 91 PHE A N 1
ATOM 729 C CA . PHE A 1 91 ? 11.967 0.420 -4.435 1.00 91.25 91 PHE A CA 1
ATOM 730 C C . PHE A 1 91 ? 13.499 0.411 -4.505 1.00 91.25 91 PHE A C 1
ATOM 732 O O . PHE A 1 91 ? 14.124 -0.609 -4.228 1.00 91.25 91 PHE A O 1
ATOM 739 N N . TYR A 1 92 ? 14.112 1.551 -4.831 1.00 90.19 92 TYR A N 1
ATOM 740 C CA . TYR A 1 92 ? 15.565 1.715 -4.934 1.00 90.19 92 TYR A CA 1
ATOM 741 C C . TYR A 1 92 ? 16.153 2.567 -3.801 1.00 90.19 92 TYR A C 1
ATOM 743 O O . TYR A 1 92 ? 17.203 3.190 -3.952 1.00 90.19 92 TYR A O 1
ATOM 751 N N . GLY A 1 93 ? 15.480 2.592 -2.648 1.00 85.38 93 GLY A N 1
ATOM 752 C CA . GLY A 1 93 ? 16.005 3.177 -1.414 1.00 85.38 93 GLY A CA 1
ATOM 753 C C . GLY A 1 93 ? 15.752 4.674 -1.233 1.00 85.38 93 GLY A C 1
ATOM 754 O O . GLY A 1 93 ? 16.217 5.238 -0.241 1.00 85.38 93 GLY A O 1
ATOM 755 N N . LYS A 1 94 ? 14.997 5.338 -2.122 1.00 90.25 94 LYS A N 1
ATOM 756 C CA . LYS A 1 94 ? 14.516 6.697 -1.831 1.00 90.25 94 LYS A CA 1
ATOM 757 C C . LYS A 1 94 ? 13.457 6.638 -0.734 1.00 90.25 94 LYS A C 1
ATOM 759 O O . LYS A 1 94 ? 12.579 5.776 -0.741 1.00 90.25 94 LYS A O 1
ATOM 764 N N . SER A 1 95 ? 13.526 7.583 0.197 1.00 89.06 95 SER A N 1
ATOM 765 C CA . SER A 1 95 ? 12.540 7.699 1.265 1.00 89.06 95 SER A CA 1
ATOM 766 C C . SER A 1 95 ? 11.165 8.087 0.716 1.00 89.06 95 SER A C 1
ATOM 768 O O . SER A 1 95 ? 11.031 8.776 -0.296 1.00 89.06 95 SER A O 1
ATOM 770 N N . TYR A 1 96 ? 10.130 7.652 1.423 1.00 89.06 96 TYR A N 1
ATOM 771 C CA . TYR A 1 96 ? 8.756 8.093 1.231 1.00 89.06 96 TYR A CA 1
ATOM 772 C C . TYR A 1 96 ? 8.229 8.708 2.526 1.00 89.06 96 TYR A C 1
ATOM 774 O O . TYR A 1 96 ? 8.707 8.406 3.623 1.00 89.06 96 TYR A O 1
ATOM 782 N N . HIS A 1 97 ? 7.237 9.590 2.408 1.00 88.75 97 HIS A N 1
ATOM 783 C CA . HIS A 1 97 ? 6.623 10.205 3.578 1.00 88.75 97 HIS A CA 1
ATOM 784 C C . HIS A 1 97 ? 5.904 9.161 4.435 1.00 88.75 97 HIS A C 1
ATOM 786 O O . HIS A 1 97 ? 5.227 8.275 3.922 1.00 88.75 97 HIS A O 1
ATOM 792 N N . HIS A 1 98 ? 5.979 9.312 5.756 1.00 85.06 98 HIS A N 1
ATOM 793 C CA . HIS A 1 98 ? 5.274 8.448 6.707 1.00 85.06 98 HIS A CA 1
ATOM 794 C C . HIS A 1 98 ? 3.762 8.350 6.422 1.00 85.06 98 HIS A C 1
ATOM 796 O O . HIS A 1 98 ? 3.170 7.280 6.544 1.00 85.06 98 HIS A O 1
ATOM 802 N N . THR A 1 99 ? 3.153 9.445 5.957 1.00 87.69 99 THR A N 1
ATOM 803 C CA . THR A 1 99 ? 1.742 9.505 5.547 1.00 87.69 99 THR A CA 1
ATOM 804 C C . THR A 1 99 ? 1.408 8.558 4.395 1.00 87.69 99 THR A C 1
ATOM 806 O O . THR A 1 99 ? 0.306 8.016 4.375 1.00 87.69 99 THR A O 1
ATOM 809 N N . LEU A 1 100 ? 2.348 8.292 3.478 1.00 92.38 100 LEU A N 1
ATOM 810 C CA . LEU A 1 100 ? 2.170 7.281 2.434 1.00 92.38 100 LEU A CA 1
ATOM 811 C C . LEU A 1 100 ? 2.027 5.890 3.053 1.00 92.38 100 LEU A C 1
ATOM 813 O O . LEU A 1 100 ? 1.146 5.133 2.663 1.00 92.38 100 LEU A O 1
ATOM 817 N N . GLY A 1 101 ? 2.870 5.554 4.030 1.00 92.19 101 GLY A N 1
ATOM 818 C CA . GLY A 1 101 ? 2.796 4.247 4.673 1.00 92.19 101 GLY A CA 1
ATOM 819 C C . GLY A 1 101 ? 1.475 4.041 5.420 1.00 92.19 101 GLY A C 1
ATOM 820 O O . GLY A 1 101 ? 0.910 2.949 5.371 1.00 92.19 101 GLY A O 1
ATOM 821 N N . ILE A 1 102 ? 0.942 5.098 6.044 1.00 91.00 102 ILE A N 1
ATOM 822 C CA . ILE A 1 102 ? -0.406 5.085 6.636 1.00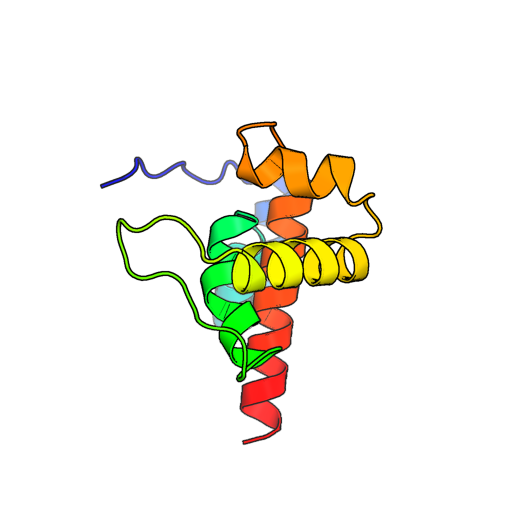 91.00 102 ILE A CA 1
ATOM 823 C C . ILE A 1 102 ? -1.471 4.895 5.546 1.00 91.00 102 ILE A C 1
ATOM 825 O O . ILE A 1 102 ? -2.347 4.047 5.691 1.00 91.00 102 ILE A O 1
ATOM 829 N N . LEU A 1 103 ? -1.387 5.621 4.425 1.00 92.31 103 LEU A N 1
ATOM 830 C CA . LEU A 1 103 ? -2.318 5.460 3.301 1.00 92.31 103 LEU A CA 1
ATOM 831 C C . LEU A 1 103 ? -2.340 4.014 2.780 1.00 92.31 103 LEU A C 1
ATOM 833 O O . LEU A 1 103 ? -3.412 3.438 2.592 1.00 92.31 103 LEU A O 1
ATOM 837 N N . LEU A 1 104 ? -1.169 3.406 2.584 1.00 94.75 104 LEU A N 1
ATOM 838 C CA . LEU A 1 104 ? -1.054 2.015 2.144 1.00 94.75 104 LEU A CA 1
ATOM 839 C C . LEU A 1 104 ? -1.650 1.044 3.169 1.00 94.75 104 LEU A C 1
ATOM 841 O O . LEU A 1 104 ? -2.346 0.100 2.785 1.00 94.75 104 LEU A O 1
ATOM 845 N N . ARG A 1 105 ? -1.456 1.296 4.469 1.00 93.56 105 ARG A N 1
ATOM 846 C CA . ARG A 1 105 ? -2.105 0.517 5.529 1.00 93.56 105 ARG A CA 1
ATOM 847 C C . ARG A 1 105 ? -3.630 0.633 5.468 1.00 93.56 105 ARG A C 1
ATOM 849 O O . ARG A 1 105 ? -4.303 -0.396 5.527 1.00 93.56 105 ARG A O 1
ATOM 856 N N . CYS A 1 106 ? -4.176 1.837 5.287 1.00 90.94 106 CYS A N 1
ATOM 857 C CA . CYS A 1 106 ? -5.616 2.042 5.097 1.00 90.94 106 CYS A CA 1
ATOM 858 C C . CYS A 1 106 ? -6.145 1.230 3.909 1.00 90.94 106 CYS A C 1
ATOM 860 O O . CYS A 1 106 ? -7.132 0.510 4.044 1.00 90.94 106 CYS A O 1
ATOM 862 N N . LEU A 1 107 ? -5.468 1.303 2.757 1.00 92.62 107 LEU A N 1
ATOM 863 C CA . LEU A 1 107 ? -5.848 0.553 1.557 1.00 92.62 107 LEU A CA 1
ATOM 864 C C . LEU A 1 107 ? -5.798 -0.961 1.786 1.00 92.62 107 LEU A C 1
ATOM 866 O O . LEU A 1 107 ? -6.712 -1.669 1.372 1.00 92.62 107 LEU A O 1
ATOM 870 N N . HIS A 1 108 ? -4.771 -1.459 2.480 1.00 93.31 108 HIS A N 1
ATOM 871 C CA . HIS A 1 108 ? -4.674 -2.872 2.846 1.00 93.31 108 HIS A CA 1
ATOM 872 C C . HIS A 1 108 ? -5.873 -3.326 3.690 1.00 93.31 108 HIS A C 1
ATOM 874 O O . HIS A 1 108 ? -6.498 -4.335 3.370 1.00 93.31 108 HIS A O 1
ATOM 880 N N . ILE A 1 109 ? -6.236 -2.560 4.719 1.00 89.75 109 ILE A N 1
ATOM 881 C CA . ILE A 1 109 ? -7.381 -2.876 5.581 1.00 89.75 109 ILE A CA 1
ATOM 882 C C . ILE A 1 109 ? -8.690 -2.840 4.777 1.00 89.75 109 ILE A C 1
ATOM 884 O O . ILE A 1 109 ? -9.483 -3.779 4.849 1.00 89.75 109 ILE A O 1
ATOM 888 N N . LEU A 1 110 ? -8.899 -1.813 3.947 1.00 88.81 110 LEU A N 1
ATOM 889 C CA . LEU A 1 110 ? -10.081 -1.710 3.083 1.00 88.81 110 LEU A CA 1
ATOM 890 C C . LEU A 1 110 ? -10.206 -2.901 2.126 1.00 88.81 110 LEU A C 1
ATOM 892 O O . LEU A 1 110 ? -11.295 -3.453 1.969 1.00 88.81 110 LEU A O 1
ATOM 896 N N . PHE A 1 111 ? -9.105 -3.326 1.506 1.00 89.75 111 PHE A N 1
ATOM 897 C CA . PHE A 1 111 ? -9.114 -4.459 0.582 1.00 89.75 111 PHE A CA 1
ATOM 898 C C . PHE A 1 111 ? -9.390 -5.780 1.304 1.00 89.75 111 PHE A C 1
ATOM 900 O O . PHE A 1 111 ? -10.110 -6.623 0.769 1.00 89.75 111 PHE A O 1
ATOM 907 N N . GLN A 1 112 ? -8.878 -5.964 2.527 1.00 89.62 112 GLN A N 1
ATOM 908 C CA . GLN A 1 112 ? -9.244 -7.117 3.355 1.00 89.62 112 GLN A CA 1
ATOM 909 C C . GLN A 1 112 ? -10.744 -7.133 3.649 1.00 89.62 112 GLN A C 1
ATOM 911 O O . GLN A 1 112 ? -11.395 -8.140 3.379 1.00 89.62 112 GLN A O 1
ATOM 916 N N . PHE A 1 113 ? -11.312 -6.012 4.107 1.00 85.38 113 PHE A N 1
ATOM 917 C CA . PHE A 1 113 ? -12.751 -5.912 4.365 1.00 85.38 113 PHE A CA 1
ATOM 918 C C . PHE A 1 113 ? -13.592 -6.221 3.123 1.00 85.38 113 PHE A C 1
ATOM 920 O O . PHE A 1 113 ? -14.538 -7.003 3.201 1.00 85.38 113 PHE A O 1
ATOM 927 N N . GLN A 1 114 ? -13.231 -5.664 1.964 1.00 84.88 114 GLN A 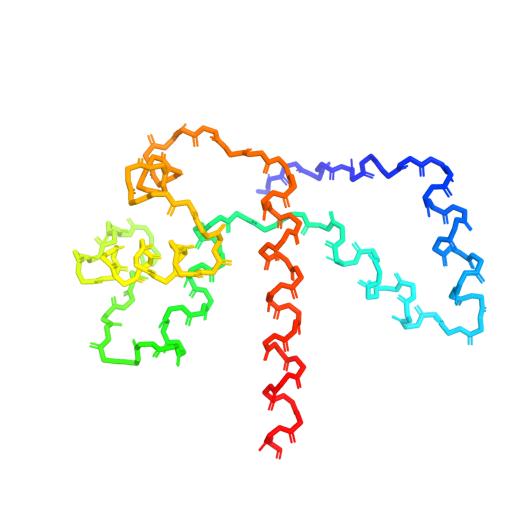N 1
ATOM 928 C CA . GLN A 1 114 ? -13.937 -5.942 0.711 1.00 84.88 114 GLN A CA 1
ATOM 929 C C . GLN A 1 114 ? -13.923 -7.428 0.344 1.00 84.88 114 GLN A C 1
ATOM 931 O O . GLN A 1 114 ? -14.916 -7.930 -0.177 1.00 84.88 114 GLN A O 1
ATOM 936 N N . ARG A 1 115 ? -12.820 -8.138 0.601 1.00 81.75 115 ARG A N 1
ATOM 937 C CA . ARG A 1 115 ? -12.729 -9.581 0.340 1.00 81.75 115 ARG A CA 1
ATOM 938 C C . ARG A 1 115 ? -13.575 -10.395 1.309 1.00 81.75 115 ARG A C 1
ATOM 940 O O . ARG A 1 115 ? -14.220 -11.333 0.867 1.00 81.75 115 ARG A O 1
ATOM 947 N N . THR A 1 116 ? -13.611 -10.020 2.584 1.00 84.25 116 THR A N 1
ATOM 948 C CA . THR A 1 116 ? -14.449 -10.699 3.583 1.00 84.25 116 THR A CA 1
ATOM 949 C C . THR A 1 116 ? -15.939 -10.550 3.289 1.00 84.25 116 THR A C 1
ATOM 951 O O . THR A 1 116 ? -16.690 -11.463 3.577 1.00 84.25 116 THR A O 1
ATOM 954 N N . ILE A 1 117 ? -16.376 -9.423 2.715 1.00 79.38 117 ILE A N 1
ATOM 955 C CA . ILE A 1 117 ? -17.792 -9.199 2.364 1.00 79.38 117 ILE A CA 1
ATOM 956 C C . ILE A 1 117 ? -18.190 -9.929 1.072 1.00 79.38 117 ILE A C 1
ATOM 958 O O . ILE A 1 117 ? -19.353 -10.275 0.890 1.00 79.38 117 ILE A O 1
ATOM 962 N N . LYS A 1 118 ? -17.249 -10.105 0.137 1.00 69.38 118 LYS A N 1
ATOM 963 C CA . LYS A 1 118 ? -17.503 -10.775 -1.149 1.00 69.38 118 LYS A CA 1
ATOM 964 C C . LYS A 1 118 ? -17.496 -12.305 -1.059 1.00 69.38 118 LYS A C 1
ATOM 966 O O . LYS A 1 118 ? -17.953 -12.939 -2.008 1.00 69.38 118 LYS A O 1
ATOM 971 N N . ASN A 1 119 ? -16.948 -12.856 0.021 1.00 53.25 119 ASN A N 1
ATOM 972 C CA . ASN A 1 119 ? -16.906 -14.287 0.320 1.00 53.25 119 ASN A CA 1
ATOM 973 C C . ASN A 1 119 ? -18.022 -14.658 1.295 1.00 53.25 119 ASN A C 1
ATOM 975 O O . ASN A 1 119 ? -18.492 -15.810 1.203 1.00 53.25 119 ASN A O 1
#

Mean predicted aligned error: 7.21 Å

Sequence (119 aa):
MKPNQTLNIPRWLAKFILNETKSQPNNQQIFLAILEPMSPEEWCRIWIPVIHPDVEAPYPGERSPTGYMKASIMTLCKLTGYSESTVEGWFYGKSYHHTLGILLRCLHILFQFQRTIKN

pLDDT: mean 85.27, std 13.4, range [31.0, 97.75]

Radius of gyration: 16.36 Å; Cα contacts (8 Å, |Δi|>4): 87; chains: 1; bounding box: 34×30×39 Å

Foldseek 3Di:
DPDPPPLPQDPVRLVVLCVVCVPPVVSSVVVVLLLQFAALVRLLQPPVCVVPVVADADDVPDDGDPSSLVSSLVVCCVQPVDDSVVSNCSVVPDDDDSVNRSSSSVVVVVVVVVVVVVD

Solvent-accessible surface area (backbone atoms only — not comparable to full-atom values): 7066 Å² total; per-residue (Å²): 134,82,80,85,74,74,78,84,68,54,68,71,56,54,52,47,48,51,65,79,21,69,92,37,70,69,53,41,54,51,57,55,56,36,67,47,59,33,53,74,67,62,51,38,72,65,44,43,53,72,77,39,68,90,39,62,74,58,57,93,94,52,77,65,40,71,65,35,49,50,54,41,37,56,51,48,24,72,75,68,71,50,53,62,75,58,52,49,32,52,79,73,73,41,86,74,61,70,67,54,16,26,50,47,24,45,51,52,52,52,52,51,53,54,51,65,73,75,104

Secondary structure (DSSP, 8-state):
----------HHHHHHHHHHTTT-HHHHHHHHHHTS---HHHHHHHHHHHH-TTSPPPPTTSPPPHHHHHHHHHHHHHHH---HHHHHHHHTT----HHHHHHHHHHHHHHHHHHHHH-